Protein AF-A0A9Q0X1P2-F1 (afdb_monomer)

Radius of gyration: 21.34 Å; Cα contacts (8 Å, |Δi|>4): 50; chains: 1; bounding box: 27×39×80 Å

Secondary structure (DSSP, 8-state):
---------THHHHHHHHHHHHHHHHTT-SS--HHHHHHHHHHSHHHHHHTTT---TT--------GGGSPP------PPP----

Sequence (85 aa):
MAGRGKTLGSGAQKKVLELAGNAARDNKKTRIVPRHIQLAVRNDEELSKLLGDVTIANGGVMPNIHNLLLPKKAGSSKAPADDDS

Organism: NCBI:txid2511006

pLDDT: mean 82.25, std 18.73, range [41.44, 97.69]

Solvent-accessible surface area (backbone atoms only — not comparable to full-atom values): 5600 Å² total; per-residue (Å²): 134,83,78,79,72,83,72,78,59,80,62,59,66,52,54,50,51,53,41,11,47,49,46,14,49,77,69,76,38,96,63,77,50,48,40,20,46,38,51,33,33,68,72,33,70,69,49,30,66,74,44,61,91,59,83,64,74,82,19,82,73,83,93,78,78,62,75,88,77,49,79,76,86,73,73,95,79,77,79,80,90,81,85,92,132

InterPro domains:
  IPR002119 Histone H2A [PR00620] (11-24)
  IPR002119 Histone H2A [PR00620] (25-39)
  IPR002119 Histone H2A [PR00620] (53-71)
  IPR002119 Histone H2A [PTHR23430] (14-73)
  IPR002119 Histone H2A [SM00414] (3-76)
  IPR009072 Histone-fold [G3DSA:1.10.20.10] (12-82)
  IPR009072 Histone-fold [SSF47113] (15-75)
  IPR032454 Histone H2A, C-terminal domain [PF16211] (45-78)
  IPR061508 Histone H2A, histone fold [cd00074] (16-57)

Nearest PDB structures (foldseek):
  1p3l-assembly1_C  TM=8.551E-01  e=3.225E-08  Xenopus laevis
  5av8-assembly1_C  TM=8.710E-01  e=6.372E-08  Homo sapiens
  8jnf-assembly1_C  TM=8.729E-01  e=8.683E-08  Homo sapiens
  3wkj-assembly1_C  TM=8.734E-01  e=9.237E-08  Homo sapiens
  8xjv-assembly1_ap  TM=7.621E-01  e=1.535E-08  Xenopus laevis

Foldseek 3Di:
DDPPDPDPPPVVVVQLVVQLCVLCVVVVHRDRDLQSSLCSQCVDPVSCVVCVVPDRPPNDHDDDDPPVRDPPDDDDPPDDDDDDD

Structure (mmCIF, N/CA/C/O backbone):
data_AF-A0A9Q0X1P2-F1
#
_entry.id   AF-A0A9Q0X1P2-F1
#
loop_
_atom_site.group_PDB
_atom_site.id
_atom_site.type_symbol
_atom_site.label_atom_id
_atom_site.label_alt_id
_atom_site.label_comp_id
_atom_site.label_asym_id
_atom_site.label_entity_id
_atom_site.label_seq_id
_atom_site.pdbx_PDB_ins_code
_atom_site.Cartn_x
_atom_site.Cartn_y
_atom_site.Cartn_z
_atom_site.occupancy
_atom_site.B_iso_or_equiv
_atom_site.auth_seq_id
_atom_site.auth_comp_id
_atom_site.auth_asym_id
_atom_site.auth_atom_id
_atom_site.pdbx_PDB_model_num
ATOM 1 N N . MET A 1 1 ? 0.037 16.869 -34.526 1.00 47.69 1 MET A N 1
ATOM 2 C CA . MET A 1 1 ? 0.881 17.049 -33.321 1.00 47.69 1 MET A CA 1
ATOM 3 C C . MET A 1 1 ? 0.662 15.862 -32.393 1.00 47.69 1 MET A C 1
ATOM 5 O O . MET A 1 1 ? -0.344 15.827 -31.702 1.00 47.69 1 MET A O 1
ATOM 9 N N . ALA A 1 2 ? 1.544 14.860 -32.421 1.00 55.00 2 ALA A N 1
ATOM 10 C CA . ALA A 1 2 ? 1.477 13.740 -31.485 1.00 55.00 2 ALA A CA 1
ATOM 11 C C . ALA A 1 2 ? 2.031 14.203 -30.131 1.00 55.00 2 ALA A C 1
ATOM 13 O O . ALA A 1 2 ? 3.205 14.568 -30.026 1.00 55.00 2 ALA A O 1
ATOM 14 N N . GLY A 1 3 ? 1.170 14.258 -29.114 1.00 51.19 3 GLY A N 1
ATOM 15 C CA . GLY A 1 3 ? 1.577 14.555 -27.747 1.00 51.19 3 GLY A CA 1
ATOM 16 C C . GLY A 1 3 ? 2.578 13.503 -27.284 1.00 51.19 3 GLY A C 1
ATOM 17 O O . GLY A 1 3 ? 2.225 12.338 -27.126 1.00 51.19 3 GLY A O 1
ATOM 18 N N . ARG A 1 4 ? 3.837 13.907 -27.091 1.00 58.47 4 ARG A N 1
ATOM 19 C CA . ARG A 1 4 ? 4.846 13.088 -26.417 1.00 58.47 4 ARG A CA 1
ATOM 20 C C . ARG A 1 4 ? 4.346 12.840 -24.997 1.00 58.47 4 ARG A C 1
ATOM 22 O O . ARG A 1 4 ? 4.430 13.726 -24.150 1.00 58.47 4 ARG A O 1
ATOM 29 N N . GLY A 1 5 ? 3.784 11.655 -24.762 1.00 52.19 5 GLY A N 1
ATOM 30 C CA . GLY A 1 5 ? 3.502 11.173 -23.418 1.00 52.19 5 GLY A CA 1
ATOM 31 C C . GLY A 1 5 ? 4.791 11.265 -22.612 1.00 52.19 5 GLY A C 1
ATOM 32 O O . GLY A 1 5 ? 5.830 10.789 -23.067 1.00 52.19 5 GLY A O 1
ATOM 33 N N . LYS A 1 6 ? 4.746 11.944 -21.461 1.00 59.16 6 LYS A N 1
ATOM 34 C CA . LYS A 1 6 ? 5.873 12.013 -20.528 1.00 59.16 6 LYS A CA 1
ATOM 35 C C . LYS A 1 6 ? 6.297 10.580 -20.210 1.00 59.16 6 LYS A C 1
ATOM 37 O O . LYS A 1 6 ? 5.617 9.883 -19.464 1.00 59.16 6 LYS A O 1
ATOM 42 N N . THR A 1 7 ? 7.398 10.128 -20.799 1.00 51.59 7 THR A N 1
ATOM 43 C CA . THR A 1 7 ? 8.023 8.867 -20.420 1.00 51.59 7 THR A CA 1
ATOM 44 C C . THR A 1 7 ? 8.515 9.049 -18.995 1.00 51.59 7 THR A C 1
ATOM 46 O O . THR A 1 7 ? 9.349 9.918 -18.739 1.00 51.59 7 THR A O 1
ATOM 49 N N . LEU A 1 8 ? 7.967 8.271 -18.063 1.00 53.56 8 LEU A N 1
ATOM 50 C CA . LEU A 1 8 ? 8.522 8.125 -16.723 1.00 53.56 8 LEU A CA 1
ATOM 51 C C . LEU A 1 8 ? 10.016 7.826 -16.882 1.00 53.56 8 LEU A C 1
ATOM 53 O O . LEU A 1 8 ? 10.371 6.793 -17.453 1.00 53.56 8 LEU A O 1
ATOM 57 N N . GLY A 1 9 ? 10.872 8.757 -16.449 1.00 55.50 9 GLY A N 1
ATOM 58 C CA . GLY A 1 9 ? 12.320 8.571 -16.471 1.00 55.50 9 GLY A CA 1
ATOM 59 C C . GLY A 1 9 ? 12.672 7.243 -15.804 1.00 55.50 9 GLY A C 1
ATOM 60 O O . GLY A 1 9 ? 12.062 6.883 -14.796 1.00 55.50 9 GLY A O 1
ATOM 61 N N . SER A 1 10 ? 13.632 6.520 -16.378 1.00 56.84 10 SER A N 1
ATOM 62 C CA . SER A 1 10 ? 13.998 5.126 -16.068 1.00 56.84 10 SER A CA 1
ATOM 63 C C . SER A 1 10 ? 14.273 4.800 -14.586 1.00 56.84 10 SER A C 1
ATOM 65 O O . SER A 1 10 ? 14.417 3.633 -14.223 1.00 56.84 10 SER A O 1
ATOM 67 N N . GLY A 1 11 ? 14.345 5.806 -13.708 1.00 61.56 11 GLY A N 1
ATOM 68 C CA . GLY A 1 11 ? 14.504 5.638 -12.264 1.00 61.56 11 GLY A CA 1
ATOM 69 C C . GLY A 1 11 ? 13.231 5.207 -11.525 1.00 61.56 11 GLY A C 1
ATOM 70 O O . GLY A 1 11 ? 13.326 4.471 -10.542 1.00 61.56 11 GLY A O 1
ATOM 71 N N . ALA A 1 12 ? 12.038 5.597 -11.991 1.00 66.06 12 ALA A N 1
ATOM 72 C CA . ALA A 1 12 ? 10.794 5.337 -11.255 1.00 66.06 12 ALA A CA 1
ATOM 73 C C . ALA A 1 12 ? 10.402 3.848 -11.267 1.00 66.06 12 ALA A C 1
ATOM 75 O O . ALA A 1 12 ? 9.946 3.320 -10.253 1.00 66.06 12 ALA A O 1
ATOM 76 N N . GLN A 1 13 ? 10.634 3.141 -12.382 1.00 74.62 13 GLN A N 1
ATOM 77 C CA . GLN A 1 13 ? 10.336 1.706 -12.476 1.00 74.62 13 GLN A CA 1
ATOM 78 C C . GLN A 1 13 ? 11.245 0.888 -11.547 1.00 74.62 13 GLN A C 1
ATOM 80 O O . GLN A 1 13 ? 10.785 -0.063 -10.915 1.00 74.62 13 GLN A O 1
ATOM 85 N N . LYS A 1 14 ? 12.520 1.290 -11.419 1.00 82.25 14 LYS A N 1
ATOM 86 C CA . LYS A 1 14 ? 13.489 0.636 -10.531 1.00 82.25 14 LYS A CA 1
ATOM 87 C C . LYS A 1 14 ? 13.095 0.789 -9.059 1.00 82.25 14 LYS A C 1
ATOM 89 O O . LYS A 1 14 ? 13.041 -0.214 -8.352 1.00 82.25 14 LYS A O 1
ATOM 94 N N . LYS A 1 15 ? 12.751 2.010 -8.627 1.00 87.25 15 LYS A N 1
ATOM 95 C CA . LYS A 1 15 ? 12.354 2.306 -7.236 1.00 87.25 15 LYS A CA 1
ATOM 96 C C . LYS A 1 15 ? 11.122 1.498 -6.809 1.00 87.25 15 LYS A C 1
ATOM 98 O O . LYS A 1 15 ? 11.130 0.872 -5.754 1.00 87.25 15 LYS A O 1
ATOM 103 N N . VAL A 1 16 ? 10.083 1.447 -7.650 1.00 90.69 16 VAL A N 1
ATOM 104 C CA . VAL A 1 16 ? 8.857 0.680 -7.354 1.00 90.69 16 VAL A CA 1
ATOM 105 C C . VAL A 1 16 ? 9.153 -0.813 -7.216 1.00 90.69 16 VAL A C 1
ATOM 107 O O . VAL A 1 16 ? 8.643 -1.450 -6.295 1.00 90.69 16 VAL A O 1
ATOM 110 N N . LEU A 1 17 ? 9.975 -1.380 -8.105 1.00 94.75 17 LEU A N 1
ATOM 111 C CA . LEU A 1 17 ? 10.296 -2.807 -8.071 1.00 94.75 17 LEU A CA 1
ATOM 112 C C . LEU A 1 17 ? 11.111 -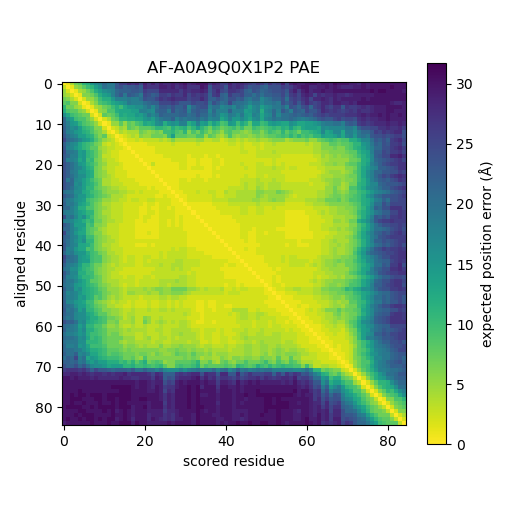3.185 -6.827 1.00 94.75 17 LEU A C 1
ATOM 114 O O . LEU A 1 17 ? 10.847 -4.221 -6.221 1.00 94.75 17 LEU A O 1
ATOM 118 N N . GLU A 1 18 ? 12.062 -2.340 -6.433 1.00 94.25 18 GLU A N 1
ATOM 119 C CA . GLU A 1 18 ? 12.872 -2.529 -5.228 1.00 94.25 18 GLU A CA 1
ATOM 120 C C . GLU A 1 18 ? 12.005 -2.527 -3.961 1.00 94.25 18 GLU A C 1
ATOM 122 O O . GLU A 1 18 ? 12.023 -3.486 -3.187 1.00 94.25 18 GLU A O 1
ATOM 127 N N . LEU A 1 19 ? 11.156 -1.508 -3.800 1.00 95.62 19 LEU A N 1
ATOM 128 C CA . LEU A 1 19 ? 10.251 -1.392 -2.654 1.00 95.62 19 LEU A CA 1
ATOM 129 C C . LEU A 1 19 ? 9.201 -2.513 -2.623 1.00 95.62 19 LEU A C 1
ATOM 131 O O . LEU A 1 19 ? 8.935 -3.089 -1.567 1.00 95.62 19 LEU A O 1
ATOM 135 N N . ALA A 1 20 ? 8.625 -2.874 -3.773 1.00 96.00 20 ALA A N 1
ATOM 136 C CA . ALA A 1 20 ? 7.670 -3.978 -3.863 1.00 96.00 20 ALA A CA 1
ATOM 137 C C . ALA A 1 20 ? 8.337 -5.340 -3.603 1.00 96.00 20 ALA A C 1
ATOM 139 O O . ALA A 1 20 ? 7.703 -6.241 -3.051 1.00 96.00 20 ALA A O 1
ATOM 140 N N . GLY A 1 21 ? 9.611 -5.493 -3.972 1.00 97.00 21 GLY A N 1
ATOM 141 C CA . GLY A 1 21 ? 10.430 -6.657 -3.644 1.00 97.00 21 GLY A CA 1
ATOM 142 C C . GLY A 1 21 ? 10.664 -6.788 -2.140 1.00 97.00 21 GLY A C 1
ATOM 143 O O . GLY A 1 21 ? 10.473 -7.873 -1.589 1.00 97.00 21 GLY A O 1
ATOM 144 N N . ASN A 1 22 ? 10.988 -5.684 -1.463 1.00 96.06 22 ASN A N 1
ATOM 145 C CA . ASN A 1 22 ? 11.121 -5.651 -0.003 1.00 96.06 22 ASN A CA 1
ATOM 146 C C . ASN A 1 22 ? 9.792 -6.001 0.679 1.00 96.06 22 ASN A C 1
ATOM 148 O O . ASN A 1 22 ? 9.738 -6.951 1.455 1.00 96.06 22 ASN A O 1
ATOM 152 N N . ALA A 1 23 ? 8.688 -5.372 0.263 1.00 95.31 23 ALA A N 1
ATOM 153 C CA . ALA A 1 23 ? 7.358 -5.692 0.781 1.00 95.31 23 ALA A CA 1
ATOM 154 C C . ALA A 1 23 ? 6.951 -7.162 0.538 1.00 95.31 23 ALA A C 1
ATOM 156 O O . ALA A 1 23 ? 6.208 -7.742 1.331 1.00 95.31 23 ALA A O 1
ATOM 157 N N . ALA A 1 24 ? 7.412 -7.794 -0.547 1.00 97.12 24 ALA A N 1
ATOM 158 C CA . ALA A 1 24 ? 7.180 -9.219 -0.780 1.00 97.12 24 ALA A CA 1
ATOM 159 C C . ALA A 1 24 ? 7.937 -10.098 0.225 1.00 97.12 24 ALA A C 1
ATOM 161 O O . ALA A 1 24 ? 7.358 -11.038 0.776 1.00 97.12 24 ALA A O 1
ATOM 162 N N . ARG A 1 25 ? 9.203 -9.761 0.492 1.00 96.94 25 ARG A N 1
ATOM 163 C CA . ARG A 1 25 ? 10.057 -10.455 1.465 1.00 96.94 25 ARG A CA 1
ATOM 164 C C . ARG A 1 25 ? 9.527 -10.315 2.888 1.00 96.94 25 ARG A C 1
ATOM 166 O O . ARG A 1 25 ? 9.455 -11.324 3.585 1.00 96.94 25 ARG A O 1
ATOM 173 N N . ASP A 1 26 ? 9.061 -9.127 3.270 1.00 94.75 26 ASP A N 1
ATOM 174 C CA . ASP A 1 26 ? 8.438 -8.877 4.579 1.00 94.75 26 ASP A CA 1
ATOM 175 C C . ASP A 1 26 ? 7.192 -9.748 4.782 1.00 94.75 26 ASP A C 1
ATOM 177 O O . ASP A 1 26 ? 6.960 -10.310 5.852 1.00 94.75 26 ASP A O 1
ATOM 181 N N . ASN A 1 27 ? 6.425 -9.954 3.708 1.00 93.75 27 ASN A N 1
ATOM 182 C CA . ASN A 1 27 ? 5.274 -10.855 3.688 1.00 93.75 27 ASN A CA 1
ATOM 183 C C . ASN A 1 27 ? 5.649 -12.335 3.476 1.00 93.75 27 ASN A C 1
ATOM 185 O O . ASN A 1 27 ? 4.765 -13.154 3.216 1.00 93.75 27 ASN A O 1
ATOM 189 N N . LYS A 1 28 ? 6.939 -12.690 3.579 1.00 96.31 28 LYS A N 1
ATOM 190 C CA . LYS A 1 28 ? 7.491 -14.048 3.411 1.00 96.31 28 LYS A CA 1
ATOM 191 C C . LYS A 1 28 ? 7.125 -14.700 2.070 1.00 96.31 28 LYS A C 1
ATOM 193 O O . LYS A 1 28 ? 6.924 -15.910 1.987 1.00 96.31 28 LYS A O 1
ATOM 198 N N . LYS A 1 29 ? 7.021 -13.902 1.005 1.00 95.94 29 LYS A N 1
ATOM 199 C CA . LYS A 1 29 ? 6.686 -14.354 -0.353 1.00 95.94 29 LYS A CA 1
ATOM 200 C C . LYS A 1 29 ? 7.847 -14.102 -1.308 1.00 95.94 29 LYS A C 1
ATOM 202 O O . LYS A 1 29 ? 8.492 -13.062 -1.272 1.00 95.94 29 LYS A O 1
ATOM 207 N N . THR A 1 30 ? 8.069 -15.042 -2.222 1.00 95.19 30 THR A N 1
ATOM 208 C CA . THR A 1 30 ? 9.108 -14.937 -3.263 1.00 95.19 30 THR A CA 1
ATOM 209 C C . THR A 1 30 ? 8.629 -14.200 -4.515 1.00 95.19 30 THR A C 1
ATOM 211 O O . THR A 1 30 ? 9.443 -13.708 -5.291 1.00 95.19 30 THR A O 1
ATOM 214 N N . ARG A 1 31 ? 7.308 -14.102 -4.720 1.00 97.69 31 ARG A N 1
ATOM 215 C CA . ARG A 1 31 ? 6.682 -13.443 -5.873 1.00 97.69 31 ARG A CA 1
ATOM 216 C C . ARG A 1 31 ? 6.028 -12.125 -5.468 1.00 97.69 31 ARG A C 1
ATOM 218 O O . ARG A 1 31 ? 5.277 -12.064 -4.492 1.00 97.69 31 ARG A O 1
ATOM 225 N N . ILE A 1 32 ? 6.253 -11.089 -6.272 1.00 97.06 32 ILE A N 1
ATOM 226 C CA . ILE A 1 32 ? 5.551 -9.809 -6.154 1.00 97.06 32 ILE A CA 1
ATOM 227 C C . ILE A 1 32 ? 4.097 -9.992 -6.613 1.00 97.06 32 ILE A C 1
ATOM 229 O O . ILE A 1 32 ? 3.842 -10.510 -7.697 1.00 97.06 32 ILE A O 1
ATOM 233 N N . VAL A 1 33 ? 3.144 -9.575 -5.778 1.00 97.06 33 VAL A N 1
ATOM 234 C CA . VAL A 1 33 ? 1.705 -9.556 -6.089 1.00 97.06 33 VAL A CA 1
ATOM 235 C C . VAL A 1 33 ? 1.181 -8.118 -5.989 1.00 97.06 33 VAL A C 1
ATOM 237 O O . VAL A 1 33 ? 1.859 -7.282 -5.382 1.00 97.06 33 VAL A O 1
ATOM 240 N N . PRO A 1 34 ? -0.023 -7.803 -6.508 1.00 97.38 34 PRO A N 1
ATOM 241 C CA . PRO A 1 34 ? -0.539 -6.430 -6.505 1.00 97.38 34 PRO A CA 1
ATOM 242 C C . PRO A 1 34 ? -0.564 -5.763 -5.122 1.00 97.38 34 PRO A C 1
ATOM 244 O O . PRO A 1 34 ? -0.299 -4.569 -5.006 1.00 97.38 34 PRO A O 1
ATOM 247 N N . ARG A 1 35 ? -0.764 -6.543 -4.048 1.00 97.38 35 ARG A N 1
ATOM 248 C CA . ARG A 1 35 ? -0.654 -6.060 -2.664 1.00 97.38 35 ARG A CA 1
ATOM 249 C C . ARG A 1 35 ? 0.711 -5.446 -2.341 1.00 97.38 35 ARG A C 1
ATOM 251 O O . ARG A 1 35 ? 0.762 -4.408 -1.697 1.00 97.38 35 ARG A O 1
ATOM 258 N N . HIS A 1 36 ? 1.808 -6.064 -2.769 1.00 97.50 36 HIS A N 1
ATOM 259 C CA . HIS A 1 36 ? 3.153 -5.561 -2.473 1.00 97.50 36 HIS A CA 1
ATOM 260 C C . HIS A 1 36 ? 3.432 -4.251 -3.217 1.00 97.50 36 HIS A C 1
ATOM 262 O O . HIS A 1 36 ? 4.044 -3.350 -2.656 1.00 97.50 36 HIS A O 1
ATOM 268 N N . ILE A 1 37 ? 2.915 -4.121 -4.445 1.00 96.06 37 ILE A N 1
ATOM 269 C CA . ILE A 1 37 ? 3.002 -2.886 -5.234 1.00 96.06 37 ILE A CA 1
ATOM 270 C C . ILE A 1 37 ? 2.213 -1.770 -4.543 1.00 96.06 37 ILE A C 1
ATOM 272 O O . ILE A 1 37 ? 2.735 -0.675 -4.363 1.00 96.06 37 ILE A O 1
ATOM 276 N N . GLN A 1 38 ? 0.989 -2.057 -4.090 1.00 96.69 38 GLN A N 1
ATOM 277 C CA . GLN A 1 38 ? 0.178 -1.087 -3.354 1.00 96.69 38 GLN A CA 1
ATOM 278 C C . GLN A 1 38 ? 0.870 -0.623 -2.065 1.00 96.69 38 GLN A C 1
ATOM 280 O O . GLN A 1 38 ? 0.904 0.573 -1.795 1.00 96.69 38 GLN A O 1
ATOM 285 N N . LEU A 1 39 ? 1.433 -1.548 -1.278 1.00 96.12 39 LEU A N 1
ATOM 286 C CA . LEU A 1 39 ? 2.166 -1.206 -0.054 1.00 96.12 39 LEU A CA 1
ATOM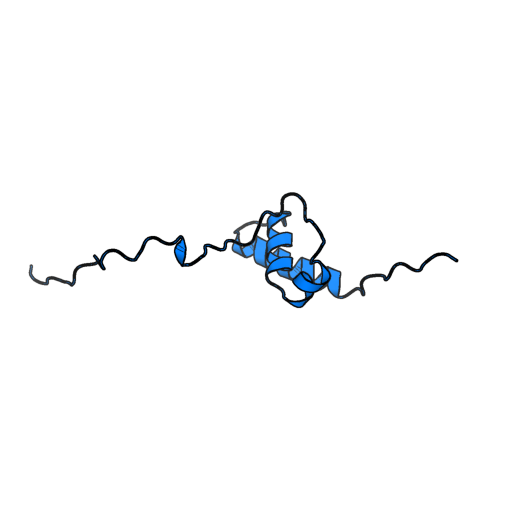 287 C C . LEU A 1 39 ? 3.398 -0.346 -0.363 1.00 96.12 39 LEU A C 1
ATOM 289 O O . LEU A 1 39 ? 3.606 0.667 0.290 1.00 96.12 39 LEU A O 1
ATOM 293 N N . ALA A 1 40 ? 4.179 -0.707 -1.382 1.00 95.25 40 ALA A N 1
ATOM 294 C CA . ALA A 1 40 ? 5.352 0.057 -1.800 1.00 95.25 40 ALA A CA 1
ATOM 295 C C . ALA A 1 40 ? 5.000 1.485 -2.244 1.00 95.25 40 ALA A C 1
ATOM 297 O O . ALA A 1 40 ? 5.635 2.440 -1.810 1.00 95.25 40 ALA A O 1
ATOM 298 N N . VAL A 1 41 ? 3.962 1.636 -3.072 1.00 94.75 41 VAL A N 1
ATOM 299 C CA . VAL A 1 41 ? 3.528 2.940 -3.593 1.00 94.75 41 VAL A CA 1
ATOM 300 C C . VAL A 1 41 ? 2.931 3.817 -2.498 1.00 94.75 41 VAL A C 1
ATOM 302 O O . VAL A 1 41 ? 3.204 5.008 -2.469 1.00 94.75 41 VAL A O 1
ATOM 305 N N . ARG A 1 42 ? 2.104 3.258 -1.605 1.00 95.12 42 ARG A N 1
ATOM 306 C CA . ARG A 1 42 ? 1.409 4.050 -0.576 1.00 95.12 42 ARG A CA 1
ATOM 307 C C . ARG A 1 42 ? 2.281 4.365 0.645 1.00 95.12 42 ARG A C 1
ATOM 309 O O . ARG A 1 42 ? 1.944 5.303 1.358 1.00 95.12 42 ARG A O 1
ATOM 316 N N . ASN A 1 43 ? 3.373 3.628 0.868 1.00 93.50 43 ASN A N 1
ATOM 317 C CA . ASN A 1 43 ? 4.355 3.925 1.920 1.00 93.50 43 ASN A CA 1
ATOM 318 C C . ASN A 1 43 ? 5.432 4.936 1.499 1.00 93.50 43 ASN A C 1
ATOM 320 O O . ASN A 1 43 ? 6.049 5.544 2.367 1.00 93.50 43 ASN A O 1
ATOM 324 N N . ASP A 1 44 ? 5.680 5.111 0.200 1.00 94.44 44 ASP A N 1
ATOM 325 C CA . ASP A 1 44 ? 6.643 6.091 -0.305 1.00 94.44 44 ASP A CA 1
ATOM 326 C C . ASP A 1 44 ? 5.929 7.398 -0.670 1.00 94.44 44 ASP A C 1
ATOM 328 O O . ASP A 1 44 ? 4.994 7.406 -1.469 1.00 94.44 44 ASP A O 1
ATOM 332 N N . GLU A 1 45 ? 6.361 8.515 -0.085 1.00 92.94 45 GLU A N 1
ATOM 333 C CA . GLU A 1 45 ? 5.686 9.810 -0.238 1.00 92.94 45 GLU A CA 1
ATOM 334 C C . GLU A 1 45 ? 5.679 10.301 -1.696 1.00 92.94 45 GLU A C 1
ATOM 336 O O . GLU A 1 45 ? 4.644 10.741 -2.209 1.00 92.94 45 GLU A O 1
ATOM 341 N N . GLU A 1 46 ? 6.812 10.171 -2.394 1.00 92.62 46 GLU A N 1
ATOM 342 C CA . GLU A 1 46 ? 6.951 10.604 -3.786 1.00 92.62 46 GLU A CA 1
ATOM 343 C C . GLU A 1 46 ? 6.057 9.778 -4.716 1.00 92.62 46 GLU A C 1
ATOM 345 O O . GLU A 1 46 ? 5.339 10.335 -5.550 1.00 92.62 46 GLU A O 1
ATOM 350 N N . LEU A 1 47 ? 6.068 8.450 -4.561 1.00 92.19 47 LEU A N 1
ATOM 351 C CA . LEU A 1 47 ? 5.245 7.548 -5.365 1.00 92.19 47 LEU A CA 1
ATOM 352 C C . LEU A 1 47 ? 3.756 7.685 -5.043 1.00 92.19 47 LEU A C 1
ATOM 354 O O . LEU A 1 47 ? 2.940 7.648 -5.964 1.00 92.19 47 LEU A O 1
ATOM 358 N N . SER A 1 48 ? 3.393 7.884 -3.775 1.00 93.62 48 SER A N 1
ATOM 359 C CA . SER A 1 48 ? 2.005 8.081 -3.353 1.00 93.62 48 SER A CA 1
ATOM 360 C C . SER A 1 48 ? 1.418 9.358 -3.951 1.00 93.62 48 SER A C 1
ATOM 362 O O . SER A 1 48 ? 0.291 9.344 -4.446 1.00 93.62 48 SER A O 1
ATOM 364 N N . LYS A 1 49 ? 2.200 10.446 -3.992 1.00 93.94 49 LYS A N 1
ATOM 365 C CA . LYS A 1 49 ? 1.800 11.700 -4.643 1.00 93.94 49 LYS A CA 1
ATOM 366 C C . LYS A 1 49 ? 1.743 11.567 -6.164 1.00 93.94 49 LYS A C 1
ATOM 368 O O . LYS A 1 49 ? 0.803 12.053 -6.785 1.00 93.94 49 LYS A O 1
ATOM 373 N N . LEU A 1 50 ? 2.729 10.901 -6.766 1.00 92.56 50 LEU A N 1
ATOM 374 C CA . LEU A 1 50 ? 2.791 10.695 -8.215 1.00 92.5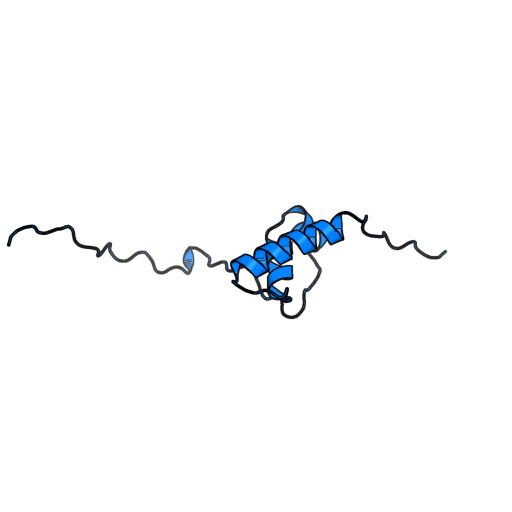6 50 LEU A CA 1
ATOM 375 C C . LEU A 1 50 ? 1.640 9.816 -8.733 1.00 92.56 50 LEU A C 1
ATOM 377 O O . LEU A 1 50 ? 1.141 10.046 -9.831 1.00 92.56 50 LEU A O 1
ATOM 381 N N . LEU A 1 51 ? 1.229 8.815 -7.952 1.00 93.44 51 LEU A N 1
ATOM 382 C CA . LEU A 1 51 ? 0.195 7.834 -8.293 1.00 93.44 51 LEU A CA 1
ATOM 383 C C . LEU A 1 51 ? -1.084 8.019 -7.458 1.00 93.44 51 LEU A C 1
ATOM 385 O O . LEU A 1 51 ? -1.826 7.058 -7.244 1.00 93.44 51 LEU A O 1
ATOM 389 N N . GLY A 1 52 ? -1.350 9.243 -6.989 1.00 92.81 52 GLY A N 1
ATOM 390 C CA . GLY A 1 52 ? -2.472 9.560 -6.099 1.00 92.81 52 GLY A CA 1
ATOM 391 C C . GLY A 1 52 ? -3.811 9.055 -6.634 1.00 92.81 52 GLY A C 1
ATOM 392 O O . GLY A 1 52 ? -4.480 8.270 -5.957 1.00 92.81 52 GLY A O 1
ATOM 393 N N . ASP A 1 53 ? -4.107 9.406 -7.888 1.00 95.44 53 ASP A N 1
ATOM 394 C CA . ASP A 1 53 ? -5.368 9.103 -8.581 1.00 95.44 53 ASP A CA 1
ATOM 395 C C . ASP A 1 53 ? -5.369 7.744 -9.304 1.00 95.44 53 ASP A C 1
ATOM 397 O O . ASP A 1 53 ? -6.342 7.364 -9.957 1.00 95.44 53 ASP A O 1
ATOM 401 N N . VAL A 1 54 ? -4.275 6.982 -9.211 1.00 95.81 54 VAL A N 1
ATOM 402 C CA . VAL A 1 54 ? -4.163 5.674 -9.862 1.00 95.81 54 VAL A CA 1
ATOM 403 C C . VAL A 1 54 ? -4.728 4.587 -8.952 1.00 95.81 54 VAL A C 1
ATOM 405 O O . VAL A 1 54 ? -4.336 4.432 -7.791 1.00 95.81 54 VAL A O 1
ATOM 408 N N . THR A 1 55 ? -5.622 3.771 -9.511 1.00 95.75 55 THR A N 1
ATOM 409 C CA . THR A 1 55 ? -6.145 2.578 -8.840 1.00 95.75 55 THR A CA 1
ATOM 410 C C . THR A 1 55 ? -5.314 1.356 -9.213 1.00 95.75 55 THR A C 1
ATOM 412 O O . THR A 1 55 ? -5.248 0.966 -10.377 1.00 95.75 55 THR A O 1
ATOM 415 N N . ILE A 1 56 ? -4.707 0.713 -8.215 1.00 94.69 56 ILE A N 1
ATOM 416 C CA . ILE A 1 56 ? -4.011 -0.566 -8.387 1.00 94.69 56 ILE A CA 1
ATOM 417 C C . ILE A 1 56 ? -5.007 -1.694 -8.103 1.00 94.69 56 ILE A C 1
ATOM 419 O O . ILE A 1 56 ? -5.398 -1.928 -6.955 1.00 94.69 56 ILE A O 1
ATOM 423 N N . ALA A 1 57 ? -5.420 -2.405 -9.153 1.00 97.12 57 ALA A N 1
ATOM 424 C CA . ALA A 1 57 ? -6.324 -3.546 -9.033 1.00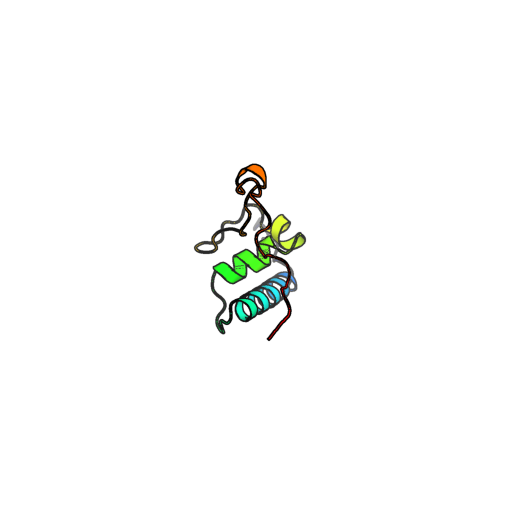 97.12 57 ALA A CA 1
ATOM 425 C C . ALA A 1 57 ? -5.748 -4.615 -8.085 1.00 97.12 57 ALA A C 1
ATOM 427 O O . ALA A 1 57 ? -4.555 -4.910 -8.116 1.00 97.12 57 ALA A O 1
ATOM 428 N N . ASN A 1 58 ? -6.596 -5.200 -7.233 1.00 96.56 58 ASN A N 1
ATOM 429 C CA . ASN A 1 58 ? -6.225 -6.216 -6.232 1.00 96.56 58 ASN A CA 1
ATOM 430 C C . ASN A 1 58 ? -5.144 -5.780 -5.212 1.00 96.56 58 ASN A C 1
ATOM 432 O O . ASN A 1 58 ? -4.538 -6.624 -4.550 1.00 96.56 58 ASN A O 1
ATOM 436 N N . GLY A 1 59 ? -4.887 -4.474 -5.062 1.00 94.81 59 GLY A N 1
ATOM 437 C CA . GLY A 1 59 ? -3.887 -3.941 -4.129 1.00 94.81 59 GLY A CA 1
ATOM 438 C C . GLY A 1 59 ? -4.361 -3.809 -2.674 1.00 94.81 59 GLY A C 1
ATOM 439 O O . GLY A 1 59 ? -3.553 -3.864 -1.741 1.00 94.81 59 GLY A O 1
ATOM 440 N N . GLY A 1 60 ? -5.668 -3.646 -2.451 1.00 96.00 60 GLY A N 1
ATOM 441 C CA . GLY A 1 60 ? -6.229 -3.311 -1.136 1.00 96.00 60 GLY A CA 1
ATOM 442 C C . GLY A 1 60 ? -5.765 -1.938 -0.622 1.00 96.00 60 GLY A C 1
ATOM 443 O O . GLY A 1 60 ? -5.387 -1.064 -1.399 1.00 96.00 60 GLY A O 1
ATOM 444 N N . VAL A 1 61 ? -5.760 -1.744 0.701 1.00 95.38 61 VAL A N 1
ATOM 445 C CA . VAL A 1 61 ? -5.407 -0.459 1.348 1.00 95.38 61 VA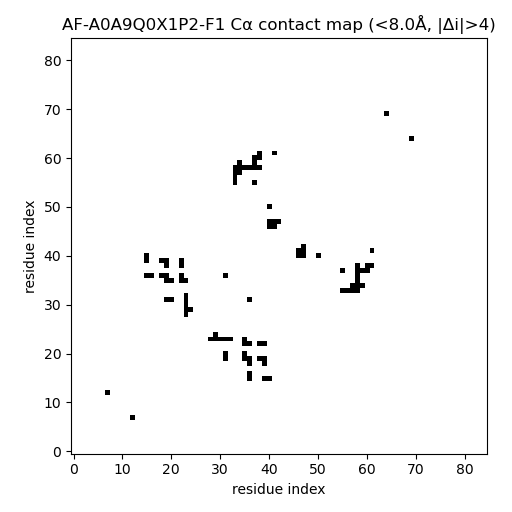L A CA 1
ATOM 446 C C . VAL A 1 61 ? -4.369 -0.619 2.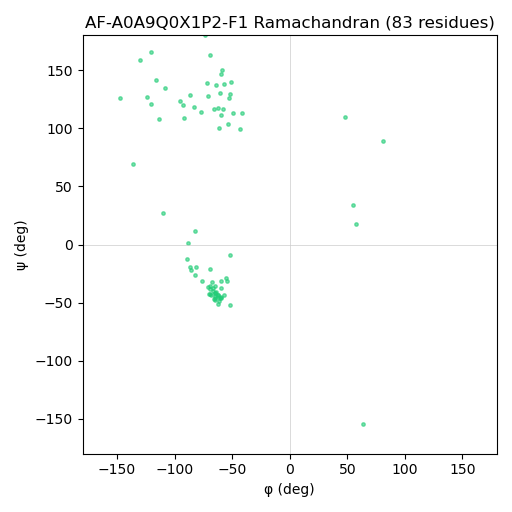455 1.00 95.38 61 VAL A C 1
ATOM 448 O O . VAL A 1 61 ? -4.202 -1.719 2.985 1.00 95.38 61 VAL A O 1
ATOM 451 N N . MET A 1 62 ? -3.657 0.452 2.805 1.00 93.06 62 MET A N 1
ATOM 452 C CA . MET A 1 62 ? -2.782 0.450 3.981 1.00 93.06 62 MET A CA 1
ATOM 453 C C . MET A 1 62 ? -3.607 0.172 5.247 1.00 93.06 62 MET A C 1
ATOM 455 O O . MET A 1 6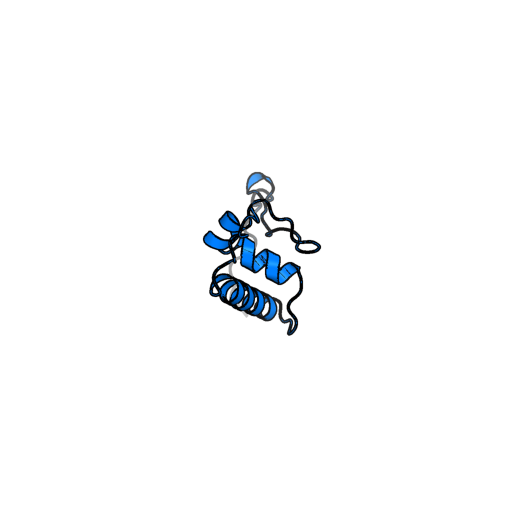2 ? -4.647 0.810 5.422 1.00 93.06 62 MET A O 1
ATOM 459 N N . PRO A 1 63 ? -3.195 -0.772 6.116 1.00 92.81 63 PRO A N 1
ATOM 460 C CA . PRO A 1 63 ? -3.882 -0.996 7.381 1.00 92.81 63 PRO A CA 1
ATOM 461 C C . PRO A 1 63 ? -3.798 0.268 8.240 1.00 92.81 63 PRO A C 1
ATOM 463 O O . PRO A 1 63 ? -2.707 0.699 8.601 1.00 92.81 63 PRO A O 1
ATOM 466 N N . ASN A 1 64 ? -4.943 0.870 8.543 1.00 93.88 64 ASN A N 1
ATOM 467 C CA . ASN A 1 64 ? -5.040 2.040 9.403 1.00 93.88 64 ASN A CA 1
ATOM 468 C C . ASN A 1 64 ? -6.369 1.982 10.160 1.00 93.88 64 ASN A C 1
ATOM 470 O O . ASN A 1 64 ? -7.424 1.841 9.541 1.00 93.88 64 ASN A O 1
ATOM 474 N N . ILE A 1 65 ? -6.317 2.076 11.487 1.00 95.31 65 ILE A N 1
ATOM 475 C CA . ILE A 1 65 ? -7.496 2.100 12.356 1.00 95.31 65 ILE A CA 1
ATOM 476 C C . ILE A 1 65 ? -7.458 3.419 13.118 1.00 95.31 65 ILE A C 1
ATOM 478 O O . ILE A 1 65 ? -6.499 3.694 13.835 1.00 95.31 65 ILE A O 1
ATOM 482 N N . HIS A 1 66 ? -8.498 4.241 12.965 1.00 94.88 66 HIS A N 1
ATOM 483 C CA . HIS A 1 66 ? -8.593 5.510 13.681 1.00 94.88 66 HIS A CA 1
ATOM 484 C C . HIS A 1 66 ? -8.679 5.267 15.195 1.00 94.88 66 HIS A C 1
ATOM 486 O O . HIS A 1 66 ? -9.444 4.411 15.634 1.00 94.88 66 HIS A O 1
ATOM 492 N N . ASN A 1 67 ? -7.961 6.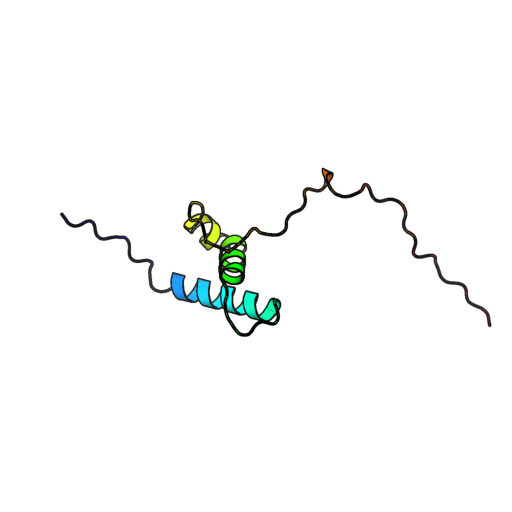056 15.999 1.00 91.75 67 ASN A N 1
ATOM 493 C CA . ASN A 1 67 ? -7.856 5.858 17.454 1.00 91.75 67 ASN A CA 1
ATOM 494 C C . 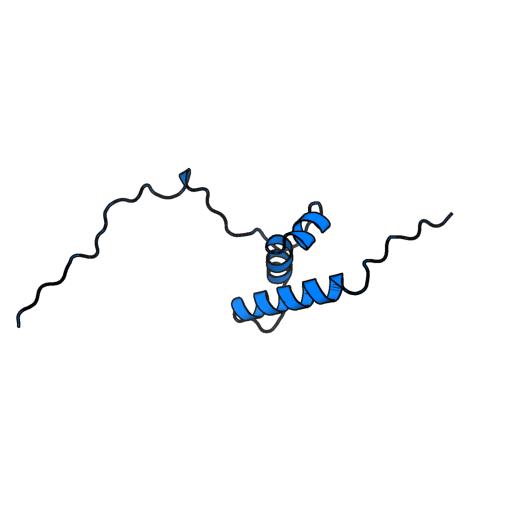ASN A 1 67 ? -9.208 5.810 18.185 1.00 91.75 67 ASN A C 1
ATOM 496 O O . ASN A 1 67 ? -9.327 5.139 19.203 1.00 91.75 67 ASN A O 1
ATOM 500 N N . LEU A 1 68 ? -10.234 6.487 17.660 1.00 93.69 68 LEU A N 1
ATOM 501 C CA . LEU A 1 68 ? -11.595 6.461 18.222 1.00 93.69 68 LEU A CA 1
ATOM 502 C C . LEU A 1 68 ? -12.306 5.110 18.064 1.00 93.69 68 LEU A C 1
ATOM 504 O O . LEU A 1 68 ? -13.267 4.845 18.775 1.00 93.69 68 LEU A O 1
ATOM 508 N N . LEU A 1 69 ? -11.863 4.286 17.114 1.00 93.75 69 LEU A N 1
ATOM 509 C CA . LEU A 1 69 ? -12.412 2.955 16.853 1.00 93.75 69 LEU A CA 1
ATOM 510 C C . LEU A 1 69 ? -11.708 1.876 17.680 1.00 93.75 69 LEU A C 1
ATOM 512 O O . LEU A 1 69 ? -12.178 0.741 17.736 1.00 93.75 69 LEU A O 1
ATOM 516 N N . LEU A 1 70 ? -10.572 2.208 18.301 1.00 90.81 70 LEU A N 1
ATOM 517 C CA . LEU A 1 70 ? -9.897 1.289 19.200 1.00 90.81 70 LEU A CA 1
ATOM 518 C C . LEU A 1 70 ? -10.712 1.163 20.493 1.00 90.81 70 LEU A C 1
ATOM 520 O O . LEU A 1 70 ? -11.194 2.174 21.015 1.00 90.81 70 LEU A O 1
ATOM 524 N N . PRO A 1 71 ? -10.842 -0.053 21.051 1.00 91.19 71 PRO A N 1
ATOM 525 C CA . PRO A 1 71 ? -11.429 -0.228 22.367 1.00 91.19 71 PRO A CA 1
ATOM 526 C C . PRO A 1 71 ? -10.724 0.690 23.367 1.00 91.19 71 PRO A C 1
ATOM 528 O O . PRO A 1 71 ? -9.492 0.708 23.451 1.00 91.19 71 PRO A O 1
ATOM 531 N N . LYS A 1 72 ? -11.496 1.465 24.133 1.00 80.19 72 LYS A N 1
ATOM 532 C CA . LYS A 1 72 ? -10.945 2.276 25.219 1.00 80.19 72 LYS A CA 1
ATOM 533 C C . LYS A 1 72 ? -10.242 1.318 26.176 1.00 80.19 72 LYS A C 1
ATOM 535 O O . LYS A 1 72 ? -10.892 0.424 26.706 1.00 80.19 72 LYS A O 1
ATOM 540 N N . LYS A 1 73 ? -8.920 1.467 26.327 1.00 68.19 73 LYS A N 1
ATOM 541 C CA . LYS A 1 73 ? -8.043 0.587 27.114 1.00 68.19 73 LYS A CA 1
ATOM 542 C C . LYS A 1 73 ? -8.701 0.230 28.454 1.00 68.19 73 LYS A C 1
ATOM 544 O O . LYS A 1 73 ? -8.672 1.028 29.387 1.00 68.19 73 LYS A O 1
ATOM 549 N N . ALA A 1 74 ? -9.295 -0.955 28.541 1.00 59.41 74 ALA A N 1
ATOM 550 C CA . ALA A 1 74 ? -9.675 -1.557 29.804 1.00 59.41 74 ALA A CA 1
ATOM 551 C C . ALA A 1 74 ? -8.419 -2.237 30.353 1.00 59.41 74 ALA A C 1
ATOM 553 O O . ALA A 1 74 ? -7.850 -3.087 29.678 1.00 59.41 74 ALA A O 1
ATOM 554 N N . GLY A 1 75 ? -7.965 -1.789 31.524 1.00 52.34 75 GLY A N 1
ATOM 555 C CA . GLY A 1 75 ? -7.125 -2.534 32.465 1.00 52.34 75 GLY A CA 1
ATOM 556 C C . GLY A 1 75 ? -5.897 -3.263 31.914 1.00 52.34 75 GLY A C 1
ATOM 557 O O . GLY A 1 75 ? -5.978 -4.342 31.336 1.00 52.34 75 GLY A O 1
ATOM 558 N N . SER A 1 76 ? -4.721 -2.746 32.256 1.00 54.12 76 SER A N 1
ATOM 559 C CA . SER A 1 76 ? -3.543 -3.578 32.502 1.00 54.12 76 SER A CA 1
ATOM 560 C C . SER A 1 76 ? -3.912 -4.840 33.299 1.00 54.12 76 SER A C 1
ATOM 562 O O . SER A 1 76 ? -4.271 -4.744 34.468 1.00 54.12 76 SER A O 1
ATOM 564 N N . SER A 1 77 ? -3.796 -6.015 32.686 1.00 51.53 77 SER A N 1
ATOM 565 C CA . SER A 1 77 ? -3.772 -7.301 33.390 1.00 51.53 77 SER A CA 1
ATOM 566 C C . SER A 1 77 ? -2.670 -8.186 32.803 1.00 51.53 77 SER A C 1
ATOM 568 O O . SER A 1 77 ? -2.894 -9.190 32.139 1.00 51.53 77 SER A O 1
ATOM 570 N N . LYS A 1 78 ? -1.427 -7.783 33.064 1.00 42.84 78 LYS A N 1
ATOM 571 C CA . LYS A 1 78 ? -0.386 -8.741 33.436 1.00 42.84 78 LYS A CA 1
ATOM 572 C C . LYS A 1 78 ? -0.035 -8.399 34.880 1.00 42.84 78 LYS A C 1
ATOM 574 O O . LYS A 1 78 ? 0.470 -7.309 35.135 1.00 42.84 78 LYS A O 1
ATOM 579 N N . ALA A 1 79 ? -0.454 -9.270 35.793 1.00 41.44 79 ALA A N 1
ATOM 580 C CA . ALA A 1 79 ? -0.168 -9.179 37.217 1.00 41.44 79 ALA A CA 1
ATOM 581 C C . ALA A 1 79 ? 1.358 -9.180 37.465 1.00 41.44 79 ALA A C 1
ATOM 583 O O . ALA A 1 79 ? 2.093 -9.752 36.651 1.00 41.44 79 ALA A O 1
ATOM 584 N N . PRO A 1 80 ? 1.837 -8.520 38.536 1.00 45.12 80 PRO A N 1
ATOM 585 C CA . PRO A 1 80 ? 3.219 -8.624 38.988 1.00 45.12 80 PRO A CA 1
ATOM 586 C C . PRO A 1 80 ? 3.506 -10.018 39.571 1.00 45.12 80 PRO A C 1
ATOM 588 O O . PRO A 1 80 ? 2.589 -10.786 39.846 1.00 45.12 80 PRO A O 1
ATOM 591 N N . ALA A 1 81 ? 4.796 -10.328 39.674 1.00 54.12 81 ALA A N 1
ATOM 592 C CA . ALA A 1 81 ? 5.361 -11.576 40.172 1.00 54.12 81 ALA A CA 1
ATOM 593 C C . ALA A 1 81 ? 4.962 -11.894 41.622 1.00 54.12 81 ALA A C 1
ATOM 595 O O . ALA A 1 81 ? 4.910 -10.974 42.432 1.00 54.12 81 ALA A O 1
ATOM 596 N N . ASP A 1 82 ? 4.825 -13.187 41.927 1.00 56.22 82 ASP A N 1
ATOM 597 C CA . ASP A 1 82 ? 5.030 -13.735 43.267 1.00 56.22 82 ASP A CA 1
ATOM 598 C C . ASP A 1 82 ? 6.092 -14.848 43.183 1.00 56.22 82 ASP A C 1
ATOM 600 O O . ASP A 1 82 ? 6.036 -15.734 42.325 1.00 56.22 82 ASP A O 1
ATOM 604 N N . ASP A 1 83 ? 7.098 -14.671 44.036 1.00 52.12 83 ASP A N 1
ATOM 605 C CA . ASP A 1 83 ? 8.180 -15.568 44.447 1.00 52.12 83 ASP A CA 1
ATOM 606 C C . ASP A 1 83 ? 7.621 -16.674 45.389 1.00 52.12 83 ASP A C 1
ATOM 608 O O . ASP A 1 83 ? 6.431 -16.660 45.697 1.00 52.12 83 ASP A O 1
ATOM 612 N N . ASP A 1 84 ? 8.473 -17.589 45.864 1.00 54.03 84 ASP A N 1
ATOM 613 C CA . ASP A 1 84 ? 8.224 -18.708 46.803 1.00 54.03 84 ASP A CA 1
ATOM 614 C C . ASP A 1 84 ? 7.609 -20.027 46.271 1.00 54.03 84 ASP A C 1
ATOM 616 O O . ASP A 1 84 ? 6.405 -20.292 46.354 1.00 54.03 84 ASP A O 1
ATOM 620 N N . SER A 1 85 ? 8.494 -20.937 45.835 1.00 54.06 85 SER A N 1
ATOM 621 C CA . SER A 1 85 ? 8.647 -22.319 46.357 1.00 54.06 85 SER A CA 1
ATOM 622 C C . SER A 1 85 ? 9.970 -22.930 45.889 1.00 54.06 85 SER A C 1
ATOM 624 O O . SER A 1 85 ? 10.194 -22.958 44.657 1.00 54.06 85 SER A O 1
#

Mean predicted aligned error: 11.85 Å